Protein AF-A0A8W8I8H5-F1 (afdb_monomer_lite)

Sequence (86 aa):
MDSSPTMLIFFITIVSFFGLGECGECCRIRNILTSDTDDVWCSDYCCISLGNTYCCDSSLLQAPEEDRLPFCINWFHVYVGYLLLY

Structure (mmCIF, N/CA/C/O backbone):
data_AF-A0A8W8I8H5-F1
#
_entry.id   AF-A0A8W8I8H5-F1
#
loop_
_atom_site.group_PDB
_atom_site.id
_atom_site.type_symbol
_atom_site.label_atom_id
_atom_site.label_alt_id
_atom_site.label_comp_id
_atom_site.label_asym_id
_atom_site.label_entity_id
_atom_site.label_seq_id
_atom_site.pdbx_PDB_ins_code
_atom_site.Cartn_x
_atom_site.Cartn_y
_atom_site.Cartn_z
_atom_site.occupancy
_atom_site.B_iso_or_equiv
_atom_site.auth_seq_id
_atom_site.auth_comp_id
_atom_site.auth_asym_id
_atom_site.auth_atom_id
_atom_site.pdbx_PDB_model_num
ATOM 1 N N . MET A 1 1 ? 23.640 7.519 -28.659 1.00 44.34 1 MET A N 1
ATOM 2 C CA . MET A 1 1 ? 22.338 6.829 -28.555 1.00 44.34 1 MET A CA 1
ATOM 3 C C . MET A 1 1 ? 21.437 7.792 -27.822 1.00 44.34 1 MET A C 1
ATOM 5 O O . MET A 1 1 ? 21.443 7.817 -26.600 1.00 44.34 1 MET A O 1
ATOM 9 N N . ASP A 1 2 ? 20.801 8.680 -28.579 1.00 50.03 2 ASP A N 1
ATOM 10 C CA . ASP A 1 2 ? 19.950 9.726 -28.025 1.00 50.03 2 ASP A CA 1
ATOM 11 C C . ASP A 1 2 ? 18.625 9.086 -27.629 1.00 50.03 2 ASP A C 1
ATOM 13 O O . ASP A 1 2 ? 17.748 8.853 -28.462 1.00 50.03 2 ASP A O 1
ATOM 17 N N . SER A 1 3 ? 18.513 8.719 -26.354 1.00 53.94 3 SER A N 1
ATOM 18 C CA . SER A 1 3 ? 17.261 8.295 -25.736 1.00 53.94 3 SER A CA 1
ATOM 19 C C . SER A 1 3 ? 16.316 9.494 -25.757 1.00 53.94 3 SER A C 1
ATOM 21 O O . SER A 1 3 ? 16.300 10.310 -24.838 1.00 53.94 3 SER A O 1
ATOM 23 N N . SER A 1 4 ? 15.609 9.656 -26.876 1.00 62.09 4 SER A N 1
ATOM 24 C CA . SER A 1 4 ? 14.725 10.785 -27.133 1.00 62.09 4 SER A CA 1
ATOM 25 C C . SER A 1 4 ? 13.745 10.951 -25.963 1.00 62.09 4 SER A C 1
ATOM 27 O O . SER A 1 4 ? 13.154 9.952 -25.539 1.00 62.09 4 SER A O 1
ATOM 29 N N . PRO A 1 5 ? 13.536 12.175 -25.439 1.00 63.75 5 PRO A N 1
ATOM 30 C CA . PRO A 1 5 ? 12.648 12.444 -24.299 1.00 63.75 5 PRO A CA 1
ATOM 31 C C . PRO A 1 5 ? 11.231 11.880 -24.492 1.00 63.75 5 PRO A C 1
ATOM 33 O O . PRO A 1 5 ? 10.540 11.590 -23.519 1.00 63.75 5 PRO A O 1
ATOM 36 N N . THR A 1 6 ? 10.824 11.638 -25.739 1.00 66.69 6 THR A N 1
ATOM 37 C CA . THR A 1 6 ? 9.595 10.924 -26.099 1.00 66.69 6 THR A CA 1
ATOM 38 C C . THR A 1 6 ? 9.492 9.511 -25.529 1.00 66.69 6 THR A C 1
ATOM 40 O O . THR A 1 6 ? 8.401 9.137 -25.117 1.00 66.69 6 THR A O 1
ATOM 43 N N . MET A 1 7 ? 10.576 8.734 -25.448 1.00 64.81 7 MET A N 1
ATOM 44 C CA . MET A 1 7 ? 10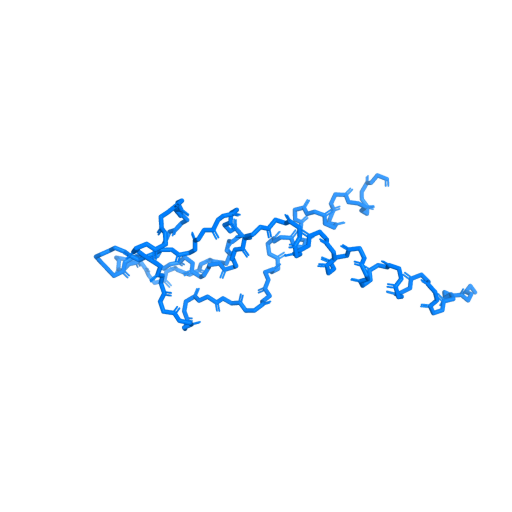.534 7.390 -24.848 1.00 64.81 7 MET A CA 1
ATOM 45 C C . MET A 1 7 ? 10.249 7.476 -23.350 1.00 64.81 7 MET A C 1
ATOM 47 O O . MET A 1 7 ? 9.425 6.737 -22.827 1.00 64.81 7 MET A O 1
ATOM 51 N N . LEU A 1 8 ? 10.883 8.426 -22.666 1.00 68.69 8 LEU A N 1
ATOM 52 C CA . LEU A 1 8 ? 10.727 8.610 -21.226 1.00 68.69 8 LEU A CA 1
ATOM 53 C C . LEU A 1 8 ? 9.310 9.097 -20.886 1.00 68.69 8 LEU A C 1
ATOM 55 O O . LEU A 1 8 ? 8.680 8.572 -19.973 1.00 68.69 8 LEU A O 1
ATOM 59 N N . ILE A 1 9 ? 8.769 10.020 -21.687 1.00 72.12 9 ILE A N 1
ATOM 60 C CA . ILE A 1 9 ? 7.374 10.466 -21.581 1.00 72.12 9 ILE A CA 1
ATOM 61 C C . ILE A 1 9 ? 6.411 9.305 -21.856 1.00 72.12 9 ILE A C 1
ATOM 63 O O . ILE A 1 9 ? 5.463 9.130 -21.101 1.00 72.12 9 ILE A O 1
ATOM 67 N N . PHE A 1 10 ? 6.672 8.481 -22.874 1.00 71.00 10 PHE A N 1
ATOM 68 C CA . PHE A 1 10 ? 5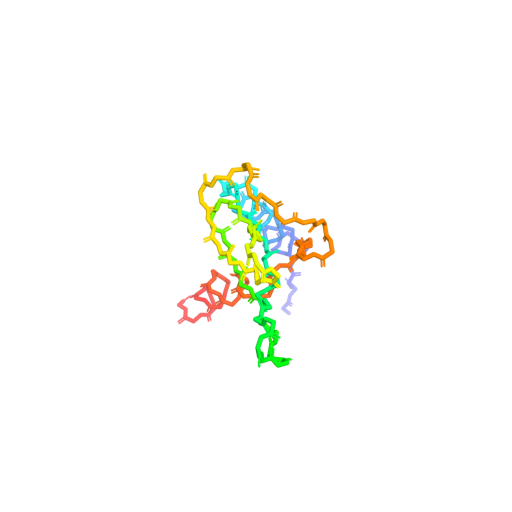.844 7.319 -23.200 1.00 71.00 10 PHE A CA 1
ATOM 69 C C . PHE A 1 10 ? 5.794 6.310 -22.044 1.00 71.00 10 PHE A C 1
ATOM 71 O O . PHE A 1 10 ? 4.707 5.916 -21.622 1.00 71.00 10 PHE A O 1
ATOM 78 N N . PHE A 1 11 ? 6.949 5.976 -21.459 1.00 67.62 11 PHE A N 1
ATOM 79 C CA . PHE A 1 11 ? 7.036 5.112 -20.279 1.00 67.62 11 PHE A CA 1
ATOM 80 C C . PHE A 1 11 ? 6.282 5.688 -19.077 1.00 67.62 11 PHE A C 1
ATOM 82 O O . PHE A 1 11 ? 5.519 4.961 -18.447 1.00 67.62 11 PHE A O 1
ATOM 89 N N . ILE A 1 12 ? 6.433 6.986 -18.788 1.00 68.75 12 ILE A N 1
ATOM 90 C CA . ILE A 1 12 ? 5.688 7.642 -17.704 1.00 68.75 12 ILE A CA 1
ATOM 91 C C . ILE A 1 12 ? 4.188 7.566 -17.980 1.00 68.75 12 ILE A C 1
ATOM 93 O O . ILE A 1 12 ? 3.436 7.150 -17.109 1.00 68.75 12 ILE A O 1
ATOM 97 N N . THR A 1 13 ? 3.744 7.907 -19.192 1.00 66.31 13 THR A N 1
ATOM 98 C CA . THR A 1 13 ? 2.315 7.900 -19.522 1.00 66.31 13 THR A CA 1
ATOM 99 C C . THR A 1 13 ? 1.708 6.510 -19.455 1.00 66.31 13 THR A C 1
ATOM 101 O O . THR A 1 13 ? 0.614 6.385 -18.928 1.00 66.31 13 THR A O 1
ATOM 104 N N . ILE A 1 14 ? 2.400 5.465 -19.914 1.00 66.50 14 ILE A N 1
ATOM 105 C CA . ILE A 1 14 ? 1.912 4.088 -19.807 1.00 66.50 14 ILE A CA 1
ATOM 106 C C . ILE A 1 14 ? 1.861 3.660 -18.342 1.00 66.50 14 ILE A C 1
ATOM 108 O O . ILE A 1 14 ? 0.819 3.208 -17.886 1.00 66.50 14 ILE A O 1
ATOM 112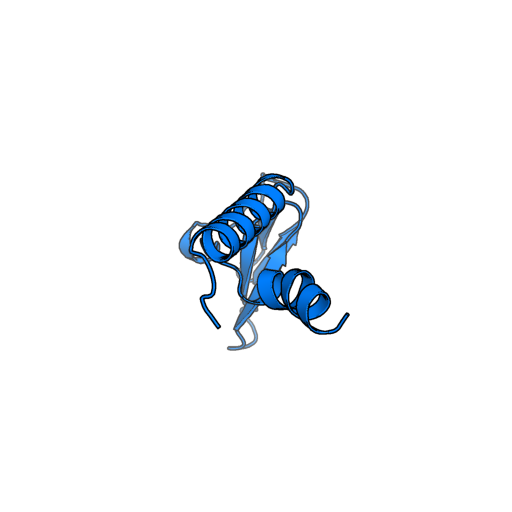 N N . VAL A 1 15 ? 2.926 3.868 -17.568 1.00 64.31 15 VAL A N 1
ATOM 113 C CA . VAL A 1 15 ? 2.938 3.510 -16.140 1.00 64.31 15 VAL A CA 1
ATOM 114 C C . VAL A 1 15 ? 1.836 4.244 -15.374 1.00 64.31 15 VAL A C 1
ATOM 116 O O . VAL A 1 15 ? 1.118 3.626 -14.595 1.00 64.31 15 VAL A O 1
ATOM 119 N N . SER A 1 16 ? 1.640 5.535 -15.643 1.00 62.47 16 SER A N 1
ATOM 120 C CA . SER A 1 16 ? 0.545 6.307 -15.058 1.00 62.47 16 SER A CA 1
ATOM 121 C C . SER A 1 16 ? -0.820 5.824 -15.540 1.00 62.47 16 SER A C 1
ATOM 123 O O . SER A 1 16 ? -1.726 5.712 -14.734 1.00 62.47 16 SER A O 1
ATOM 125 N N . PHE A 1 17 ? -0.999 5.510 -16.822 1.00 59.06 17 PHE A N 1
ATOM 126 C CA . PHE A 1 17 ? -2.298 5.108 -17.364 1.00 59.06 17 PHE A CA 1
ATOM 127 C C . PHE A 1 17 ? -2.716 3.708 -16.902 1.00 59.06 17 PHE A C 1
ATOM 129 O O . PHE A 1 17 ? -3.878 3.503 -16.575 1.00 59.06 17 PHE A O 1
ATOM 136 N N . PHE A 1 18 ? -1.780 2.762 -16.813 1.00 55.41 18 PHE A N 1
ATOM 137 C CA . PHE A 1 18 ? -2.042 1.432 -16.258 1.00 55.41 18 PHE A CA 1
ATOM 138 C C . PHE A 1 18 ? -2.175 1.467 -14.729 1.00 55.41 18 PHE A C 1
ATOM 140 O O . PHE A 1 18 ? -3.043 0.790 -14.191 1.00 55.41 18 PHE A O 1
ATOM 147 N N . GLY A 1 19 ? -1.407 2.318 -14.039 1.00 52.06 19 GLY A N 1
ATOM 148 C CA . GLY A 1 19 ? -1.586 2.573 -12.606 1.00 52.06 19 GLY A CA 1
ATOM 149 C C . GLY A 1 19 ? -2.882 3.318 -12.254 1.00 52.06 19 GLY A C 1
ATOM 150 O O . GLY A 1 19 ? -3.315 3.259 -11.112 1.00 52.06 19 GLY A O 1
ATOM 151 N N . LEU A 1 20 ? -3.504 4.011 -13.217 1.00 48.59 20 LEU A N 1
ATOM 152 C CA . LEU A 1 20 ? -4.810 4.674 -13.071 1.00 48.59 20 LEU A CA 1
ATOM 153 C C . LEU A 1 20 ? -5.980 3.825 -13.599 1.00 48.59 20 LEU A C 1
ATOM 155 O O . LEU A 1 20 ? -7.130 4.101 -13.264 1.00 48.59 20 LEU A O 1
ATOM 159 N N . GLY A 1 21 ? -5.702 2.851 -14.471 1.00 45.41 21 GLY A N 1
ATOM 160 C CA . GLY A 1 21 ? -6.702 1.989 -15.105 1.00 45.41 21 GLY A CA 1
ATOM 161 C C . GLY A 1 21 ? -7.138 0.818 -14.227 1.00 45.41 21 GLY A C 1
ATOM 162 O O . GLY A 1 21 ? -8.278 0.372 -14.335 1.00 45.41 21 GLY A O 1
ATOM 163 N N . GLU A 1 22 ? -6.263 0.362 -13.332 1.00 54.09 22 GLU A N 1
ATOM 164 C CA . GLU A 1 22 ? -6.645 -0.501 -12.219 1.00 54.09 22 GLU A CA 1
ATOM 165 C C . GLU A 1 22 ? -6.884 0.388 -11.002 1.00 54.09 22 GLU A C 1
ATOM 167 O O . GLU A 1 22 ? -6.010 1.166 -10.626 1.00 54.09 22 GLU A O 1
ATOM 172 N N . CYS A 1 23 ? -8.072 0.316 -10.402 1.00 66.12 23 CYS A N 1
ATOM 173 C CA . CYS A 1 23 ? -8.430 1.067 -9.197 1.00 66.12 23 CYS A CA 1
ATOM 174 C C . CYS A 1 23 ? -7.717 0.514 -7.951 1.00 66.12 23 CYS A C 1
ATOM 176 O O . CYS A 1 23 ? -8.360 0.307 -6.931 1.00 66.12 23 CYS A O 1
ATOM 178 N N . GLY A 1 24 ? -6.417 0.246 -8.061 1.00 76.62 24 GLY A N 1
ATOM 179 C CA . GLY A 1 24 ? -5.620 -0.406 -7.044 1.00 76.62 24 GLY A CA 1
ATOM 180 C C . GLY A 1 24 ? -4.908 0.569 -6.120 1.00 76.62 24 GLY A C 1
ATOM 181 O O . GLY A 1 24 ? -4.630 1.721 -6.457 1.00 76.62 24 GLY A O 1
ATOM 182 N N . GLU A 1 25 ? -4.584 0.075 -4.933 1.00 86.50 25 GLU A N 1
ATOM 183 C CA . GLU A 1 25 ? -3.873 0.811 -3.897 1.00 86.50 25 GLU A CA 1
ATOM 184 C C . GLU A 1 25 ? -2.573 0.088 -3.555 1.00 86.50 25 GLU A C 1
ATOM 186 O O . GLU A 1 25 ? -2.537 -1.137 -3.413 1.00 86.50 25 GLU A O 1
ATOM 191 N N . CYS A 1 26 ? -1.491 0.843 -3.366 1.00 87.44 26 CYS A N 1
ATOM 192 C CA . CYS A 1 26 ? -0.305 0.264 -2.755 1.00 87.44 26 CYS A CA 1
ATOM 193 C C . CYS A 1 26 ? -0.505 0.170 -1.247 1.00 87.44 26 CYS A C 1
ATOM 195 O O . CYS A 1 26 ? -0.667 1.186 -0.571 1.00 87.44 26 CYS A O 1
ATOM 197 N N . CYS A 1 27 ? -0.469 -1.046 -0.726 1.00 90.19 27 CYS A N 1
ATOM 198 C CA . CYS A 1 27 ? -0.713 -1.338 0.671 1.00 90.19 27 CYS A CA 1
ATOM 199 C C . CYS A 1 27 ? 0.591 -1.710 1.361 1.00 90.19 27 CYS A C 1
ATOM 201 O O . CYS A 1 27 ? 1.286 -2.635 0.933 1.00 90.19 27 CYS A O 1
ATOM 203 N N . ARG A 1 28 ? 0.897 -1.027 2.463 1.00 90.12 28 ARG A N 1
ATOM 204 C CA . ARG A 1 28 ? 1.921 -1.487 3.393 1.00 90.12 28 ARG A CA 1
ATOM 205 C C . ARG A 1 28 ? 1.308 -2.565 4.274 1.00 90.12 28 ARG A C 1
ATOM 207 O O . ARG A 1 28 ? 0.606 -2.257 5.235 1.00 90.12 28 ARG A O 1
ATOM 214 N N . ILE A 1 29 ? 1.557 -3.825 3.935 1.00 88.06 29 ILE A N 1
ATOM 215 C CA . ILE A 1 29 ? 1.145 -4.984 4.722 1.00 88.06 29 ILE A CA 1
ATOM 216 C C . ILE A 1 29 ? 1.917 -4.958 6.036 1.00 88.06 29 ILE A C 1
ATOM 218 O O . ILE A 1 29 ? 3.144 -4.992 6.059 1.00 88.06 29 ILE A O 1
ATOM 222 N N . ARG A 1 30 ? 1.181 -4.912 7.138 1.00 86.56 30 ARG A N 1
ATOM 223 C CA . ARG A 1 30 ? 1.677 -4.970 8.503 1.00 86.56 30 ARG A CA 1
ATOM 224 C C . ARG A 1 30 ? 0.923 -6.076 9.202 1.00 86.56 30 ARG A C 1
ATOM 226 O O . ARG A 1 30 ? -0.305 -6.126 9.157 1.00 86.56 30 ARG A O 1
ATOM 233 N N . ASN A 1 31 ? 1.656 -6.921 9.904 1.00 81.06 31 ASN A N 1
ATOM 234 C CA . ASN A 1 31 ? 1.066 -7.891 10.804 1.00 81.06 31 ASN A CA 1
ATOM 235 C C . ASN A 1 31 ? 1.423 -7.495 12.236 1.00 81.06 31 ASN A C 1
ATOM 237 O O . ASN A 1 31 ? 2.581 -7.395 12.590 1.00 81.06 31 ASN A O 1
ATOM 241 N N . ILE A 1 32 ? 0.443 -7.238 13.093 1.00 81.62 32 ILE A N 1
ATOM 242 C CA . ILE A 1 32 ? 0.679 -6.749 14.455 1.00 81.62 32 ILE A CA 1
ATOM 243 C C . ILE A 1 32 ? 1.458 -7.742 15.332 1.00 81.62 32 ILE A C 1
ATOM 245 O O . ILE A 1 32 ? 2.026 -7.354 16.350 1.00 81.62 32 ILE A O 1
ATOM 249 N N . LEU A 1 33 ? 1.498 -9.019 14.939 1.00 83.06 33 LEU A N 1
ATOM 250 C CA . LEU A 1 33 ? 2.248 -10.073 15.622 1.00 83.06 33 LEU A CA 1
ATOM 251 C C . LEU A 1 33 ? 3.711 -10.154 15.170 1.00 83.06 33 LEU A C 1
ATOM 253 O O . LEU A 1 33 ? 4.520 -10.787 15.846 1.00 83.06 33 LEU A O 1
ATOM 257 N N . THR A 1 34 ? 4.060 -9.536 14.042 1.00 76.25 34 THR A N 1
ATOM 258 C CA . THR A 1 34 ? 5.394 -9.611 13.440 1.00 76.25 34 THR A CA 1
ATOM 259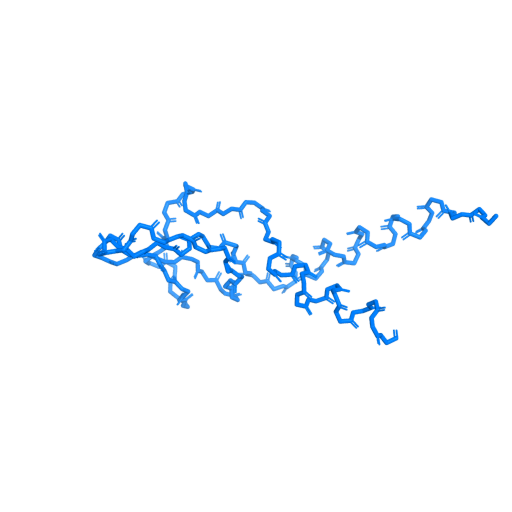 C C . THR A 1 34 ? 5.852 -8.220 13.027 1.00 76.25 34 THR A C 1
ATOM 261 O O . THR A 1 34 ? 5.146 -7.523 12.320 1.00 76.25 34 THR A O 1
ATOM 264 N N . SER A 1 35 ? 7.066 -7.803 13.370 1.00 75.69 35 SER A N 1
ATOM 265 C CA . SER A 1 35 ? 7.588 -6.496 12.929 1.00 75.69 35 SER A CA 1
ATOM 266 C C . SER A 1 35 ? 7.863 -6.392 11.418 1.00 75.69 35 SER A C 1
ATOM 268 O O . SER A 1 35 ? 8.450 -5.403 10.988 1.00 75.69 35 SER A O 1
ATOM 270 N N . ASP A 1 36 ? 7.481 -7.399 10.632 1.00 74.56 36 ASP A N 1
ATOM 271 C CA . ASP A 1 36 ? 7.618 -7.397 9.182 1.00 74.56 36 ASP A CA 1
ATOM 272 C C . ASP A 1 36 ? 6.608 -6.453 8.535 1.00 74.56 36 ASP A C 1
ATOM 274 O O . ASP A 1 36 ? 5.411 -6.448 8.848 1.00 74.56 36 ASP A O 1
ATOM 278 N N . THR A 1 37 ? 7.128 -5.665 7.601 1.00 78.38 37 THR A N 1
ATOM 279 C CA . THR A 1 37 ? 6.349 -4.798 6.728 1.00 78.38 37 THR A CA 1
ATOM 280 C C . THR A 1 37 ? 6.767 -5.051 5.294 1.00 78.38 37 THR A C 1
ATOM 282 O O . THR A 1 37 ? 7.955 -4.941 4.995 1.00 78.38 37 THR A O 1
ATOM 285 N N . ASP A 1 38 ? 5.799 -5.336 4.431 1.00 84.06 38 ASP A N 1
ATOM 286 C CA . ASP A 1 38 ? 6.011 -5.495 2.993 1.00 84.06 38 ASP A CA 1
ATOM 287 C C . ASP A 1 38 ? 5.058 -4.587 2.218 1.00 84.06 38 ASP A C 1
ATOM 289 O O . ASP A 1 38 ? 3.907 -4.393 2.608 1.00 84.06 38 ASP A O 1
ATOM 293 N N . ASP A 1 39 ? 5.527 -4.051 1.094 1.00 88.12 39 ASP A N 1
ATOM 294 C CA . ASP A 1 39 ? 4.716 -3.209 0.219 1.00 88.12 39 ASP A CA 1
ATOM 295 C C . ASP A 1 39 ? 4.145 -4.068 -0.923 1.00 88.12 39 ASP A C 1
ATOM 297 O O . ASP A 1 39 ? 4.886 -4.683 -1.699 1.00 88.12 39 ASP A O 1
ATOM 301 N N . VAL A 1 40 ? 2.817 -4.119 -1.038 1.00 87.50 40 VAL A N 1
ATOM 302 C CA . VAL A 1 40 ? 2.094 -4.967 -1.999 1.00 87.50 40 VAL A CA 1
ATOM 303 C C . VAL A 1 40 ? 1.072 -4.137 -2.767 1.00 87.50 40 VAL A C 1
ATOM 305 O O . VAL A 1 40 ? 0.408 -3.269 -2.206 1.00 87.50 40 VAL A O 1
ATOM 308 N N . TRP A 1 41 ? 0.930 -4.402 -4.066 1.00 86.81 41 TRP A N 1
ATOM 309 C CA . TRP A 1 41 ? -0.144 -3.812 -4.862 1.00 86.81 41 TRP A CA 1
ATOM 310 C C . TRP A 1 41 ? -1.450 -4.580 -4.652 1.00 86.81 41 TRP A C 1
ATOM 312 O O . TRP A 1 41 ? -1.512 -5.774 -4.944 1.00 86.81 41 TRP A O 1
ATOM 322 N N . CYS A 1 42 ? -2.488 -3.895 -4.180 1.00 86.50 42 CYS A N 1
ATOM 323 C CA . CYS A 1 42 ? -3.843 -4.426 -4.102 1.00 86.50 42 CYS A CA 1
ATOM 324 C C . CYS A 1 42 ? -4.643 -3.960 -5.319 1.00 86.50 42 CYS A C 1
ATOM 326 O O . CYS A 1 42 ? -4.631 -2.773 -5.623 1.00 86.50 42 CYS A O 1
ATOM 328 N N . SER A 1 43 ? -5.357 -4.866 -5.992 1.00 84.56 43 SER A N 1
ATOM 329 C CA . SER A 1 43 ? -6.156 -4.528 -7.184 1.00 84.56 43 SER A CA 1
ATOM 330 C C . SER A 1 43 ? -7.319 -3.571 -6.908 1.00 84.56 43 SER A C 1
ATOM 332 O O . SER A 1 43 ? -7.686 -2.826 -7.810 1.00 84.56 43 SER A O 1
ATOM 334 N N . ASP A 1 44 ? -7.856 -3.588 -5.683 1.00 87.31 44 ASP A N 1
ATOM 335 C CA . ASP A 1 44 ? -8.981 -2.748 -5.257 1.00 87.31 44 ASP A CA 1
ATOM 336 C C . ASP A 1 44 ? -8.584 -1.862 -4.064 1.00 87.31 44 ASP A C 1
ATOM 338 O O . ASP A 1 44 ? -8.220 -0.704 -4.233 1.00 87.31 44 ASP A O 1
ATOM 342 N N . TYR A 1 45 ? -8.604 -2.399 -2.838 1.00 88.12 45 TYR A N 1
ATOM 343 C CA . TYR A 1 45 ? -8.377 -1.603 -1.630 1.00 88.12 45 TYR A CA 1
ATOM 344 C C . TYR A 1 45 ? -7.317 -2.212 -0.711 1.00 88.12 45 TYR A C 1
ATOM 346 O O . TYR A 1 45 ? -7.229 -3.429 -0.524 1.00 88.12 45 TYR A O 1
ATOM 354 N N . CYS A 1 46 ? -6.533 -1.340 -0.083 1.00 91.19 46 CYS A N 1
ATOM 355 C CA . CYS A 1 46 ? -5.749 -1.666 1.099 1.00 91.19 46 CYS A CA 1
ATOM 356 C C . CYS A 1 46 ? -6.658 -1.549 2.320 1.00 91.19 46 CYS A C 1
ATOM 358 O O . CYS A 1 46 ? -7.210 -0.482 2.585 1.00 91.19 46 CYS A O 1
ATOM 360 N N . CYS A 1 47 ? -6.824 -2.635 3.065 1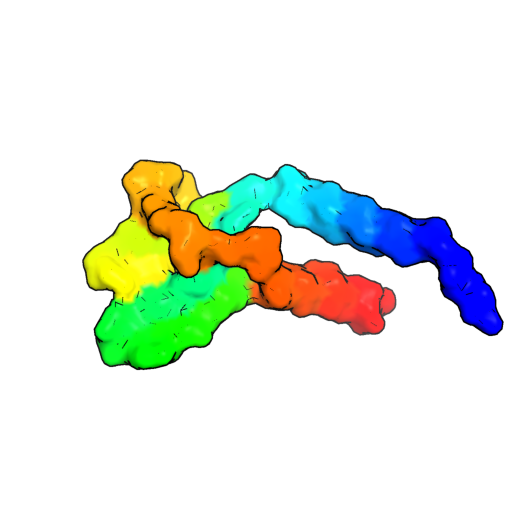.00 93.38 47 CYS A N 1
ATOM 361 C CA . CYS A 1 47 ? -7.788 -2.741 4.152 1.00 93.38 47 CYS A CA 1
ATOM 362 C C . CYS A 1 47 ? -7.105 -3.052 5.480 1.00 93.38 47 CYS A C 1
ATOM 364 O O . CYS A 1 47 ? -6.003 -3.596 5.505 1.00 93.38 47 CYS A O 1
ATOM 366 N N . ILE A 1 48 ? -7.767 -2.735 6.593 1.00 93.56 48 ILE A N 1
ATOM 367 C CA . ILE A 1 48 ? -7.256 -2.986 7.944 1.00 93.56 48 ILE A CA 1
ATOM 368 C C . ILE A 1 48 ? -8.255 -3.784 8.784 1.00 93.56 48 ILE A C 1
ATOM 370 O O . ILE A 1 48 ? -9.456 -3.521 8.798 1.00 93.56 48 ILE A O 1
ATOM 374 N N . SER A 1 49 ? -7.761 -4.789 9.506 1.00 91.50 49 SER A N 1
ATOM 375 C CA . SER A 1 49 ? -8.546 -5.566 10.465 1.00 91.50 49 SER A CA 1
ATOM 376 C C . SER A 1 49 ? -7.674 -6.015 11.627 1.00 91.50 49 SER A C 1
ATOM 378 O O . SER A 1 49 ? -6.597 -6.580 11.437 1.00 91.50 49 SER A O 1
ATOM 380 N N . LEU A 1 50 ? -8.145 -5.756 12.851 1.00 88.12 50 LEU A N 1
ATOM 381 C CA . LEU A 1 50 ? -7.458 -6.140 14.091 1.00 88.12 50 LEU A CA 1
ATOM 382 C C . LEU A 1 50 ? -5.983 -5.681 14.140 1.00 88.12 50 LEU A C 1
ATOM 384 O O . LEU A 1 50 ? -5.124 -6.381 14.668 1.00 88.12 50 LEU A O 1
ATOM 388 N N . GLY A 1 51 ? -5.687 -4.507 13.570 1.00 84.88 51 GLY A N 1
ATOM 389 C CA . GLY A 1 51 ? -4.338 -3.929 13.527 1.00 84.88 51 GLY A CA 1
ATOM 390 C C . GLY A 1 51 ? -3.420 -4.473 12.425 1.00 84.88 51 GLY A C 1
ATOM 391 O O . GLY A 1 51 ? -2.289 -3.987 12.318 1.00 84.88 51 GLY A O 1
ATOM 392 N N . ASN A 1 52 ? -3.907 -5.421 11.614 1.00 89.44 52 ASN A N 1
ATOM 393 C CA . ASN A 1 52 ? -3.230 -5.957 10.434 1.00 89.44 52 ASN A CA 1
ATOM 394 C C . ASN A 1 52 ? -3.772 -5.321 9.158 1.00 89.44 52 ASN A C 1
ATOM 396 O O . ASN A 1 52 ? -4.986 -5.150 9.038 1.00 89.44 52 ASN A O 1
ATOM 400 N N . THR A 1 53 ? -2.904 -5.053 8.191 1.00 92.50 53 THR A N 1
ATOM 401 C CA . THR A 1 53 ? -3.295 -4.561 6.865 1.00 92.50 53 THR A CA 1
ATOM 402 C C . THR A 1 53 ? -3.193 -5.665 5.813 1.00 92.50 53 THR A C 1
ATOM 404 O O . THR A 1 53 ? -2.321 -6.531 5.887 1.00 92.50 53 THR A O 1
ATOM 407 N N . TYR A 1 54 ? -4.134 -5.686 4.869 1.00 91.00 54 TYR A N 1
ATOM 408 C CA . TYR A 1 54 ? -4.284 -6.723 3.842 1.00 91.00 54 TYR A CA 1
ATOM 409 C C . TYR A 1 54 ? -5.058 -6.187 2.629 1.00 91.00 54 TYR A C 1
ATOM 411 O O . TYR A 1 54 ? -5.781 -5.202 2.742 1.00 91.00 54 TYR A O 1
ATOM 419 N N . CYS A 1 55 ? -4.939 -6.838 1.470 1.00 90.25 55 CYS A N 1
ATOM 420 C CA . CYS A 1 55 ? -5.733 -6.480 0.291 1.00 90.25 55 CYS A CA 1
ATOM 421 C C . CYS A 1 55 ? -7.173 -6.989 0.411 1.00 90.25 55 CYS A C 1
ATOM 423 O O . CYS A 1 55 ? -7.385 -8.161 0.735 1.00 90.25 55 CYS A O 1
ATOM 425 N N . CYS A 1 56 ? -8.155 -6.139 0.112 1.00 90.06 56 CYS A N 1
ATOM 426 C CA . CYS A 1 56 ? -9.562 -6.527 0.058 1.00 90.06 56 CYS A CA 1
ATOM 427 C C . CYS A 1 56 ? -10.339 -5.775 -1.034 1.00 90.06 56 CYS A C 1
ATOM 429 O O . CYS A 1 56 ? -9.837 -4.828 -1.629 1.00 90.06 56 CYS A O 1
ATOM 431 N N . ASP A 1 57 ? -11.570 -6.210 -1.290 1.00 89.88 57 ASP A N 1
ATOM 432 C CA . ASP A 1 57 ? -12.497 -5.686 -2.304 1.00 89.88 57 ASP A CA 1
ATOM 433 C C . ASP A 1 57 ? -13.559 -4.732 -1.715 1.00 89.88 57 ASP A C 1
ATOM 435 O O . ASP A 1 57 ? -14.461 -4.263 -2.409 1.00 89.88 57 ASP A O 1
ATOM 439 N N . SER A 1 58 ? -13.462 -4.424 -0.417 1.00 88.56 58 SER A N 1
ATOM 440 C CA . SER A 1 58 ? -14.460 -3.652 0.325 1.00 88.56 58 SER A CA 1
ATOM 441 C C . SER A 1 58 ? -13.902 -2.336 0.857 1.00 88.56 58 SER A C 1
ATOM 443 O O . SER A 1 58 ? -13.131 -2.300 1.817 1.00 88.56 58 SER A O 1
ATOM 445 N N . SER A 1 59 ? -14.397 -1.226 0.310 1.00 87.44 59 SER A N 1
ATOM 446 C CA . SER A 1 59 ? -14.039 0.130 0.748 1.00 87.44 59 SER A CA 1
ATOM 447 C C . SER A 1 59 ? -14.449 0.454 2.191 1.00 87.44 59 SER A C 1
ATOM 449 O O . SER A 1 59 ? -13.921 1.389 2.785 1.00 87.44 59 SER A O 1
ATOM 451 N N . LEU A 1 60 ? -15.352 -0.326 2.800 1.00 90.56 60 LEU A N 1
ATOM 452 C CA . LEU A 1 60 ? -15.762 -0.146 4.200 1.00 90.56 60 LEU A CA 1
ATOM 453 C C . LEU A 1 60 ? -14.636 -0.431 5.199 1.00 90.56 60 LEU A C 1
ATOM 455 O O . LEU A 1 60 ? -14.684 0.056 6.327 1.00 90.56 60 LEU A O 1
ATOM 459 N N . LEU A 1 61 ? -13.660 -1.248 4.803 1.00 93.12 61 LEU A N 1
ATOM 460 C CA . LEU A 1 61 ? -12.534 -1.661 5.640 1.00 93.12 61 LEU A CA 1
ATOM 461 C C . LEU A 1 61 ? -11.232 -0.972 5.227 1.00 93.12 61 LEU A C 1
ATOM 463 O O . LEU A 1 61 ? -10.163 -1.398 5.663 1.00 93.12 61 LEU A O 1
ATOM 467 N N . GLN A 1 62 ? -11.322 0.060 4.386 1.00 92.50 62 GLN A N 1
ATOM 468 C CA . GLN A 1 62 ? -10.168 0.748 3.831 1.00 92.50 62 GLN A CA 1
ATOM 469 C C . GLN A 1 62 ? -9.261 1.289 4.942 1.00 92.50 62 GLN A C 1
ATOM 471 O O . GLN A 1 62 ? -9.707 1.919 5.904 1.00 92.50 62 GLN A O 1
ATOM 476 N N . ALA A 1 63 ? -7.973 1.005 4.801 1.00 92.25 63 ALA A N 1
ATOM 477 C CA . ALA A 1 63 ? -6.934 1.407 5.725 1.00 92.25 63 ALA A CA 1
A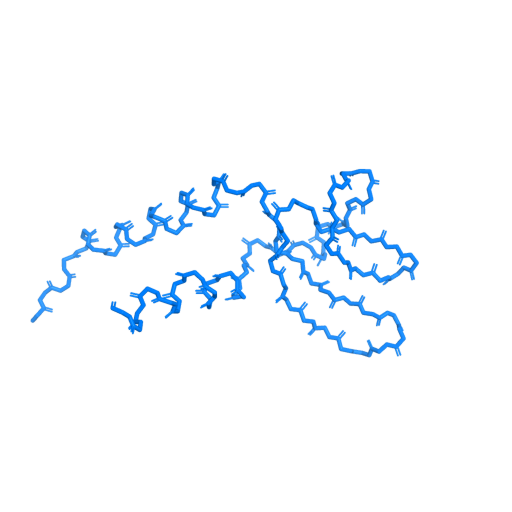TOM 478 C C . ALA A 1 63 ? -6.709 2.934 5.675 1.00 92.25 63 ALA A C 1
ATOM 480 O O . ALA A 1 63 ? -6.981 3.580 4.655 1.00 92.25 63 ALA A O 1
ATOM 481 N N . PRO A 1 64 ? -6.206 3.541 6.764 1.00 89.06 64 PRO A N 1
ATOM 482 C CA . PRO A 1 64 ? -5.847 4.957 6.775 1.00 89.06 64 PRO A CA 1
ATOM 483 C C . PRO A 1 64 ? -4.736 5.272 5.756 1.00 89.06 64 PRO A C 1
ATOM 485 O O . PRO A 1 64 ? -4.001 4.393 5.315 1.00 89.06 64 PRO A O 1
ATOM 488 N N . GLU A 1 65 ? -4.594 6.547 5.369 1.00 86.00 65 GLU A N 1
ATOM 489 C CA . GLU A 1 65 ? -3.568 6.980 4.395 1.00 86.00 65 GLU A CA 1
ATOM 490 C C . GLU A 1 65 ? -2.134 6.603 4.788 1.00 86.00 65 GLU A C 1
ATOM 492 O O . GLU A 1 65 ? -1.304 6.397 3.915 1.00 86.00 65 GLU A O 1
ATOM 497 N N . GLU A 1 66 ? -1.832 6.475 6.079 1.00 86.31 66 GLU A N 1
ATOM 498 C CA . GLU A 1 66 ? -0.498 6.082 6.553 1.00 86.31 66 GLU A CA 1
ATOM 499 C C . GLU A 1 66 ? -0.059 4.684 6.083 1.00 86.31 66 GLU A C 1
ATOM 501 O O . GLU A 1 66 ? 1.137 4.441 5.902 1.00 86.31 66 GLU A O 1
ATOM 506 N N . ASP A 1 67 ? -1.024 3.797 5.834 1.00 86.31 67 ASP A N 1
ATOM 507 C CA . ASP A 1 67 ? -0.796 2.439 5.338 1.00 86.31 67 ASP A CA 1
ATOM 508 C C . ASP A 1 67 ? -0.970 2.340 3.808 1.00 86.31 67 ASP A C 1
ATOM 510 O O . ASP A 1 67 ? -0.656 1.307 3.211 1.00 86.31 67 ASP A O 1
ATOM 514 N N . ARG A 1 68 ? -1.438 3.419 3.160 1.00 88.25 68 ARG A N 1
ATOM 515 C CA . ARG A 1 68 ? -1.679 3.503 1.713 1.00 88.25 68 ARG A CA 1
ATOM 516 C C . ARG A 1 68 ? -0.617 4.357 1.041 1.00 88.25 68 ARG A C 1
ATOM 518 O O . ARG A 1 68 ? -0.611 5.583 1.130 1.00 88.25 68 ARG A O 1
ATOM 525 N N . LEU A 1 69 ? 0.298 3.704 0.340 1.00 83.94 69 LEU A N 1
ATOM 526 C CA . LEU A 1 69 ? 1.423 4.381 -0.285 1.00 83.94 69 LEU A CA 1
ATOM 527 C C . LEU A 1 69 ? 1.021 4.978 -1.644 1.00 83.94 69 LEU A C 1
ATOM 529 O O . LEU A 1 69 ? 0.336 4.326 -2.432 1.00 83.94 69 LEU A O 1
ATOM 533 N N . PRO A 1 70 ? 1.505 6.187 -1.982 1.00 71.50 70 PRO A N 1
ATOM 534 C CA . PRO A 1 70 ? 1.243 6.804 -3.284 1.00 71.50 70 PRO A CA 1
ATOM 535 C C . PRO A 1 70 ? 1.974 6.100 -4.438 1.00 71.50 70 PRO A C 1
ATOM 537 O O . PRO A 1 70 ? 1.676 6.347 -5.604 1.00 71.50 70 PRO A O 1
ATOM 540 N N . PHE A 1 71 ? 2.960 5.253 -4.132 1.00 74.06 71 PHE A N 1
ATOM 541 C CA . PHE A 1 71 ? 3.750 4.518 -5.112 1.00 74.06 71 PHE A CA 1
ATOM 542 C C . PHE A 1 71 ? 4.019 3.097 -4.624 1.00 74.06 71 PHE A C 1
ATOM 544 O O . PHE A 1 71 ? 4.428 2.909 -3.479 1.00 74.06 71 PHE A O 1
ATOM 551 N N . CYS A 1 72 ? 3.853 2.119 -5.520 1.00 77.56 72 CYS A N 1
ATOM 552 C CA . CYS A 1 72 ? 4.154 0.719 -5.248 1.00 77.56 72 CYS A CA 1
ATOM 553 C C . CYS A 1 72 ? 5.318 0.216 -6.083 1.00 77.56 72 CYS A C 1
ATOM 555 O O . CYS A 1 72 ? 5.187 -0.025 -7.285 1.00 77.56 72 CYS A O 1
ATOM 557 N N . ILE A 1 73 ? 6.448 -0.027 -5.419 1.00 73.12 73 ILE A N 1
ATOM 558 C CA . ILE A 1 73 ? 7.599 -0.646 -6.075 1.00 73.12 73 ILE A CA 1
ATOM 559 C C . ILE A 1 73 ? 7.271 -2.071 -6.539 1.00 73.12 73 ILE A C 1
ATOM 561 O O . ILE A 1 73 ? 7.719 -2.490 -7.602 1.00 73.12 73 ILE A O 1
ATOM 565 N N . ASN A 1 74 ? 6.421 -2.781 -5.791 1.00 70.00 74 ASN A N 1
ATOM 566 C CA . ASN A 1 74 ? 5.955 -4.121 -6.132 1.00 70.00 74 ASN A CA 1
ATOM 567 C C . ASN A 1 74 ? 5.222 -4.141 -7.482 1.00 70.00 74 ASN A C 1
ATOM 569 O O . ASN A 1 74 ? 5.595 -4.911 -8.363 1.00 70.00 74 ASN A O 1
ATOM 573 N N . TRP A 1 75 ? 4.281 -3.213 -7.696 1.00 69.00 75 TRP A N 1
ATOM 574 C CA . TRP A 1 75 ? 3.609 -3.046 -8.989 1.00 69.00 75 TRP A CA 1
ATOM 575 C C . TRP A 1 75 ? 4.620 -2.815 -10.116 1.00 69.00 75 TRP A C 1
ATOM 577 O O . TRP A 1 75 ? 4.559 -3.458 -11.160 1.00 69.00 75 TRP A O 1
ATOM 587 N N . PHE A 1 76 ? 5.610 -1.949 -9.892 1.00 67.56 76 PHE A N 1
ATOM 588 C CA . PHE A 1 76 ? 6.636 -1.678 -10.895 1.00 67.56 76 PHE A CA 1
ATOM 589 C C . PHE A 1 76 ? 7.461 -2.931 -11.230 1.00 67.56 76 PHE A C 1
ATOM 591 O O . PHE A 1 76 ? 7.705 -3.215 -12.399 1.00 67.56 76 PHE A O 1
ATOM 598 N N . HIS A 1 77 ? 7.847 -3.733 -10.238 1.00 68.19 77 HIS A N 1
ATOM 599 C CA . HIS A 1 77 ? 8.533 -5.003 -10.485 1.00 68.19 77 HIS A CA 1
ATOM 600 C C . HIS A 1 77 ? 7.666 -6.008 -11.249 1.00 68.19 77 HIS A C 1
ATOM 602 O O . HIS A 1 77 ? 8.160 -6.637 -12.184 1.00 68.19 77 HIS A O 1
ATOM 608 N N . VAL A 1 78 ? 6.389 -6.139 -10.885 1.00 67.25 78 VAL A N 1
ATOM 609 C CA . VAL A 1 78 ? 5.458 -7.077 -11.526 1.00 67.25 78 VAL A CA 1
ATOM 610 C C . VAL A 1 78 ? 5.184 -6.678 -12.974 1.00 67.25 78 VAL A C 1
ATOM 612 O O . VAL A 1 78 ? 5.287 -7.515 -13.865 1.00 67.25 78 VAL A O 1
ATOM 615 N N . TYR A 1 79 ? 4.881 -5.407 -13.233 1.00 64.69 79 TYR A N 1
ATOM 616 C CA . TYR A 1 79 ? 4.396 -4.971 -14.542 1.00 64.69 79 TYR A CA 1
ATOM 617 C C . TYR A 1 79 ? 5.490 -4.393 -15.447 1.00 64.69 79 TYR A C 1
ATOM 619 O O . TYR A 1 79 ? 5.465 -4.617 -16.655 1.00 64.69 79 TYR A O 1
ATOM 627 N N . VAL A 1 80 ? 6.487 -3.694 -14.895 1.00 61.88 80 VAL A N 1
ATOM 628 C CA . VAL A 1 80 ? 7.595 -3.111 -15.679 1.00 61.88 80 VAL A CA 1
ATOM 629 C C . VAL A 1 80 ? 8.801 -4.045 -15.738 1.00 61.88 80 VAL A C 1
ATOM 631 O O . VAL A 1 80 ? 9.449 -4.134 -16.778 1.00 61.88 80 VAL A O 1
ATOM 634 N N . GLY A 1 81 ? 9.078 -4.800 -14.671 1.00 56.34 81 GLY A N 1
ATOM 635 C CA . GLY A 1 81 ? 10.133 -5.820 -14.680 1.00 56.34 81 GLY A CA 1
ATOM 636 C C . GLY A 1 81 ? 9.904 -6.900 -15.743 1.00 56.34 81 GLY A C 1
ATOM 637 O O . GLY A 1 81 ? 10.846 -7.297 -16.426 1.00 56.34 81 GLY A O 1
ATOM 638 N N . TYR A 1 82 ? 8.648 -7.300 -15.963 1.00 51.75 82 TYR A N 1
ATOM 639 C CA . TYR A 1 82 ? 8.275 -8.190 -17.068 1.00 51.75 82 TYR A CA 1
ATOM 640 C C . TYR A 1 82 ? 8.502 -7.566 -18.451 1.00 51.75 82 TYR A C 1
ATOM 642 O O . TYR A 1 82 ? 8.869 -8.272 -19.386 1.00 51.75 82 TYR A O 1
ATOM 650 N N . LEU A 1 83 ? 8.330 -6.249 -18.576 1.00 47.34 83 LEU A N 1
ATOM 651 C CA . LEU A 1 83 ? 8.462 -5.515 -19.836 1.00 47.34 83 LEU A CA 1
ATOM 652 C C . LEU A 1 83 ? 9.926 -5.307 -20.271 1.00 47.34 83 LEU A C 1
ATOM 654 O O . LEU A 1 83 ? 10.174 -4.951 -21.415 1.00 47.34 83 LEU A O 1
ATOM 658 N N . LEU A 1 84 ? 10.890 -5.500 -19.361 1.00 47.06 84 LEU A N 1
ATOM 659 C CA . LEU A 1 84 ? 12.332 -5.395 -19.632 1.00 47.06 84 LEU A CA 1
ATOM 660 C C . LEU A 1 84 ? 13.018 -6.754 -19.846 1.00 47.06 84 LEU A C 1
ATOM 662 O O . LEU A 1 84 ? 14.180 -6.788 -20.249 1.00 47.06 84 LEU A O 1
ATOM 666 N N . LEU A 1 85 ? 12.328 -7.862 -19.561 1.00 47.00 85 LEU A N 1
ATOM 667 C CA . LEU A 1 85 ? 12.839 -9.227 -19.742 1.00 47.00 85 LEU A CA 1
ATOM 668 C C . LEU A 1 85 ? 12.297 -9.927 -21.002 1.00 47.00 85 LEU A C 1
ATOM 670 O O . LEU A 1 85 ? 12.674 -11.074 -21.246 1.00 47.00 85 LEU A O 1
ATOM 674 N N . TYR A 1 86 ? 11.470 -9.245 -21.800 1.00 41.16 86 TYR A N 1
ATOM 675 C CA . TYR A 1 86 ? 10.983 -9.696 -23.109 1.00 41.16 86 TYR A CA 1
ATOM 676 C C . TYR A 1 86 ? 11.252 -8.662 -24.200 1.00 41.16 86 TYR A C 1
ATOM 678 O O . TYR A 1 86 ? 10.920 -7.476 -23.983 1.00 41.16 86 TYR A O 1
#

pLDDT: mean 74.99, std 14.78, range [41.16, 93.56]

Secondary structure (DSSP, 8-state):
----HHHHHHHHHHHHHHHHHS--EEEEEEETTEEEEEEEEESSEEEEETTEEEEES-GGGBPPGGGEES--HHHIIIIIHHHH--

Radius of gyration: 15.51 Å; chains: 1; bounding box: 38×22×44 Å

Foldseek 3Di:
DPPDVVVVVVVVCVVVCVVVVQCKWFFFFDDPVDRDTDTDIASHAFFDDPRTTDHDNDPVRHDDVVGTDPDGPNCCCVPVVVVVVD

Organism: Magallana gigas (NCBI:txid29159)